Protein AF-A0A7S3FFU7-F1 (afdb_monomer)

InterPro domains:
  IPR013099 Potassium channel domain [PF07885] (1-49)
  IPR051413 Potassium/sodium hyperpolarization-activated cyclic nucleotide-gated channel [PTHR45689] (1-124)

Foldseek 3Di:
DVVVVVCVVVCVPVPCDPPDPVVVVVVVVVVVVVVVVVVVVVVVVVVVVCVVCVLVVVLVVVLVVVVVVCVVVVPDPVVNVVVVVVSVVVSVVCVVPVVVVVLVPDDPVVNVVVVVVVVVVVVVD

Secondary structure (DSSP, 8-state):
-HHHHHHHHTSTTTT----SHHHHHHHHHHHHHHHHHHHHHHHHHHHHHHHHHHHHHHHHHHHHHHHHHHHHTT--HHHHHHHHHHHHHHHHHHHH--HHHHHHHS-HHHHHHHHHHHHHHHH--

Nearest PDB structures (foldseek):
  8vt9-assembly1_A  TM=6.497E-01  e=3.068E-05  Spirochaeta thermophila
  7rhl-assembly1_D  TM=6.785E-01  e=1.024E-04  Homo sapiens
  7rhk-assembly1_B  TM=7.097E-01  e=7.454E-04  Homo sapiens
  7yid-assembly1_A  TM=6.410E-01  e=3.938E-04  Homo sapiens
  6pby-assembly1_A  TM=6.620E-01  e=1.314E-03  Rattus norvegicus

pLDDT: mean 80.31, std 13.09, range [42.06, 95.75]

Mean predicted aligned error: 14.31 Å

Sequence (125 aa):
SIYYTIMMMSTIGSSIVPVTDTERIFSLFSMLCGASVWAYGITNMCTLIFNMNRQEVFFRQKMDELNDFMSYRELPKLLRLKIREYYDHLHNRLRFFDEGEIISELSHQLRQELILELNKSMVMS

Organism: NCBI:txid676789

Radius of gyration: 28.54 Å; Cα contacts (8 Å, |Δi|>4): 15; chains: 1; bounding box: 64×32×76 Å

Structure (mmCIF, N/CA/C/O backbone):
data_AF-A0A7S3FFU7-F1
#
_entry.id   AF-A0A7S3FFU7-F1
#
loop_
_atom_site.group_PDB
_atom_site.id
_atom_site.type_symbol
_atom_site.label_atom_id
_atom_site.label_alt_id
_atom_site.label_comp_id
_atom_site.label_asym_id
_atom_site.label_entity_id
_atom_site.label_seq_id
_atom_site.pdbx_PDB_ins_code
_atom_site.Cartn_x
_atom_site.Cartn_y
_atom_site.Cartn_z
_atom_site.occupancy
_atom_site.B_iso_or_equiv
_atom_site.auth_seq_id
_atom_site.auth_comp_id
_atom_site.auth_asym_id
_atom_site.auth_atom_id
_atom_site.pdbx_PDB_model_num
ATOM 1 N N . SER A 1 1 ? 34.413 11.693 -25.765 1.00 61.59 1 SER A N 1
ATOM 2 C CA . SER A 1 1 ? 33.349 10.674 -25.636 1.00 61.59 1 SER A CA 1
ATOM 3 C C . SER A 1 1 ? 31.976 11.257 -25.312 1.00 61.59 1 SER A C 1
ATOM 5 O O . SER A 1 1 ? 31.066 11.007 -26.080 1.00 61.59 1 SER A O 1
ATOM 7 N N . ILE A 1 2 ? 31.808 12.105 -24.286 1.00 69.19 2 ILE A N 1
ATOM 8 C CA . ILE A 1 2 ? 30.498 12.707 -23.923 1.00 69.19 2 ILE A CA 1
ATOM 9 C C . ILE A 1 2 ? 29.847 13.520 -25.061 1.00 69.19 2 ILE A C 1
ATOM 11 O O . ILE A 1 2 ? 28.654 13.389 -25.308 1.00 69.19 2 ILE A O 1
ATOM 15 N N . TYR A 1 3 ? 30.634 14.299 -25.809 1.00 65.94 3 TYR A N 1
ATOM 16 C CA . TYR A 1 3 ? 30.146 15.084 -26.954 1.00 65.94 3 TYR A CA 1
ATOM 17 C C . TYR A 1 3 ? 29.502 14.219 -28.056 1.00 65.94 3 TYR A C 1
ATOM 19 O O . TYR A 1 3 ? 28.474 14.581 -28.620 1.00 65.94 3 TYR A O 1
ATOM 27 N N . TYR A 1 4 ? 30.067 13.037 -28.310 1.00 62.91 4 TYR A N 1
ATOM 28 C CA . TYR A 1 4 ? 29.560 12.089 -29.303 1.00 62.91 4 TYR A CA 1
ATOM 29 C C . TYR A 1 4 ? 28.253 11.428 -28.836 1.00 62.91 4 TYR A C 1
ATOM 31 O O . TYR A 1 4 ? 27.306 11.289 -29.606 1.00 62.91 4 TYR A O 1
ATOM 39 N N . THR A 1 5 ? 28.160 11.102 -27.544 1.00 73.12 5 THR A N 1
ATOM 40 C CA . THR A 1 5 ? 26.949 10.539 -26.930 1.00 73.12 5 THR A CA 1
ATOM 41 C C . THR A 1 5 ? 25.768 11.518 -26.967 1.00 73.12 5 THR A C 1
ATOM 43 O O . THR A 1 5 ? 24.652 11.122 -27.293 1.00 73.12 5 THR A O 1
ATOM 46 N N . ILE A 1 6 ? 26.012 12.807 -26.706 1.00 76.19 6 ILE A N 1
ATOM 47 C CA . ILE A 1 6 ? 24.981 13.864 -26.734 1.00 76.19 6 ILE A CA 1
ATOM 48 C C . ILE A 1 6 ? 24.445 14.092 -28.158 1.00 76.19 6 ILE A C 1
ATOM 50 O O . ILE A 1 6 ? 23.247 14.318 -28.355 1.00 76.19 6 ILE A O 1
ATOM 54 N N . MET A 1 7 ? 25.320 13.990 -29.162 1.00 67.62 7 MET A N 1
ATOM 55 C CA . MET A 1 7 ? 24.963 14.159 -30.572 1.00 67.62 7 MET A CA 1
ATOM 56 C C . MET A 1 7 ? 24.069 13.019 -31.093 1.00 67.62 7 MET A C 1
ATOM 58 O O . MET A 1 7 ? 23.132 13.279 -31.847 1.00 67.62 7 MET A O 1
ATOM 62 N N . MET A 1 8 ? 24.304 11.782 -30.635 1.00 64.12 8 MET A N 1
ATOM 63 C CA . MET A 1 8 ? 23.478 10.607 -30.957 1.00 64.12 8 MET A CA 1
ATOM 64 C C . MET A 1 8 ? 22.079 10.672 -30.326 1.00 64.12 8 MET A C 1
ATOM 66 O O . MET A 1 8 ? 21.092 10.347 -30.979 1.00 64.12 8 MET A O 1
ATOM 70 N N . MET A 1 9 ? 21.972 11.139 -29.077 1.00 72.62 9 MET A N 1
ATOM 71 C CA . MET A 1 9 ? 20.686 11.265 -28.371 1.00 72.62 9 MET A CA 1
ATOM 72 C C . MET A 1 9 ? 19.762 12.339 -28.959 1.00 72.62 9 MET A C 1
ATOM 74 O O . MET A 1 9 ? 18.544 12.223 -28.862 1.00 72.62 9 MET A O 1
ATOM 78 N N . SER A 1 10 ? 20.316 13.390 -29.564 1.00 61.03 10 SER A N 1
ATOM 79 C CA . SER A 1 10 ? 19.535 14.567 -29.970 1.00 61.03 10 SER A CA 1
ATOM 80 C C . SER A 1 10 ? 18.833 14.412 -31.325 1.00 61.03 10 SER A C 1
ATOM 82 O O . SER A 1 10 ? 18.261 15.377 -31.818 1.00 61.03 10 SER A O 1
ATOM 84 N N . THR A 1 11 ? 18.877 13.234 -31.966 1.00 55.25 11 THR A N 1
ATOM 85 C CA . THR A 1 11 ? 18.285 12.955 -33.303 1.00 55.25 11 THR A CA 1
ATOM 86 C C . THR A 1 11 ? 18.832 13.841 -34.447 1.00 55.25 11 THR A C 1
ATOM 88 O O . THR A 1 11 ? 18.527 13.631 -35.617 1.00 55.25 11 THR A O 1
ATOM 91 N N . ILE A 1 12 ? 19.727 14.787 -34.145 1.00 59.00 12 ILE A N 1
ATOM 92 C CA . ILE A 1 12 ? 20.509 15.583 -35.104 1.00 59.00 12 ILE A CA 1
ATOM 93 C C . ILE A 1 12 ? 21.545 14.694 -35.823 1.00 59.00 12 ILE A C 1
ATOM 95 O O . ILE A 1 12 ? 21.919 14.967 -36.958 1.00 59.00 12 ILE A O 1
ATOM 99 N N . GLY A 1 13 ? 21.955 13.582 -35.203 1.00 50.44 13 GLY A N 1
ATOM 100 C CA . GLY A 1 13 ? 22.839 12.561 -35.778 1.00 50.44 13 GLY A CA 1
ATOM 101 C C . GLY A 1 13 ? 22.153 11.482 -36.630 1.00 50.44 13 GLY A C 1
ATOM 102 O O . GLY A 1 13 ? 22.739 10.422 -36.823 1.00 50.44 13 GLY A O 1
ATOM 103 N N . SER A 1 14 ? 20.938 11.703 -37.146 1.00 47.53 14 SER A N 1
ATOM 104 C CA . SER A 1 14 ? 20.143 10.686 -37.875 1.00 47.53 14 SER A CA 1
ATOM 105 C C . SER A 1 14 ? 20.710 10.218 -39.233 1.00 47.53 14 SER A C 1
ATOM 107 O O . SER A 1 14 ? 20.016 9.528 -39.974 1.00 47.53 14 SER A O 1
ATOM 109 N N . SER A 1 15 ? 21.957 10.554 -39.581 1.00 46.50 15 SER A N 1
ATOM 110 C CA . SER A 1 15 ? 22.605 10.096 -40.826 1.00 46.50 15 SER A CA 1
ATOM 111 C C . SER A 1 15 ? 23.524 8.885 -40.659 1.00 46.50 15 SER A C 1
ATOM 113 O O . SER A 1 15 ? 24.068 8.406 -41.649 1.00 46.50 15 SER A O 1
ATOM 115 N N . ILE A 1 16 ? 23.696 8.351 -39.448 1.00 58.00 16 ILE A N 1
ATOM 116 C CA . ILE A 1 16 ? 24.382 7.064 -39.235 1.00 58.00 16 ILE A CA 1
ATOM 117 C C . ILE A 1 16 ? 23.328 5.982 -39.038 1.00 58.00 16 ILE A C 1
ATOM 119 O O . ILE A 1 16 ? 23.062 5.498 -37.942 1.00 58.00 16 ILE A O 1
ATOM 123 N N . VAL A 1 17 ? 22.680 5.641 -40.150 1.00 55.44 17 VAL A N 1
ATOM 124 C CA . VAL A 1 17 ? 21.903 4.410 -40.264 1.00 55.44 17 VAL A CA 1
ATOM 125 C C . VAL A 1 17 ? 22.900 3.257 -40.097 1.00 55.44 17 VAL A C 1
ATOM 127 O O . VAL A 1 17 ? 23.861 3.213 -40.864 1.00 55.44 17 VAL A O 1
ATOM 130 N N . PRO A 1 18 ? 22.733 2.341 -39.127 1.00 50.50 18 PRO A N 1
ATOM 131 C CA . PRO A 1 18 ? 23.625 1.197 -38.986 1.00 50.50 18 PRO A CA 1
ATOM 132 C C . PRO A 1 18 ? 23.536 0.353 -40.261 1.00 50.50 18 PRO A C 1
ATOM 134 O O . PRO A 1 18 ? 22.476 -0.199 -40.599 1.00 50.50 18 PRO A O 1
ATOM 137 N N . VAL A 1 19 ? 24.641 0.333 -41.005 1.00 56.16 19 VAL A N 1
ATOM 138 C CA . VAL A 1 19 ? 24.757 -0.328 -42.313 1.00 56.16 19 VAL A CA 1
ATOM 139 C C . VAL A 1 19 ? 25.041 -1.823 -42.127 1.00 56.16 19 VAL A C 1
ATOM 141 O O . VAL A 1 19 ? 24.739 -2.614 -43.015 1.00 56.16 19 VAL A O 1
ATOM 144 N N . THR A 1 20 ? 25.542 -2.231 -40.955 1.00 63.41 20 THR A N 1
ATOM 145 C CA . THR A 1 20 ? 26.003 -3.602 -40.695 1.00 63.41 20 THR A CA 1
ATOM 146 C C . THR A 1 20 ? 25.005 -4.385 -39.835 1.00 63.41 20 THR A C 1
ATOM 148 O O . THR A 1 20 ? 24.553 -3.892 -38.800 1.00 63.41 20 THR A O 1
ATOM 151 N N . ASP A 1 21 ? 24.690 -5.632 -40.204 1.00 70.81 21 ASP A N 1
ATOM 152 C CA . ASP A 1 21 ? 23.731 -6.484 -39.472 1.00 70.81 21 ASP A CA 1
ATOM 153 C C . ASP A 1 21 ? 24.097 -6.663 -37.987 1.00 70.81 21 ASP A C 1
ATOM 155 O O . ASP A 1 21 ? 23.226 -6.671 -37.115 1.00 70.81 21 ASP A O 1
ATOM 159 N N . THR A 1 22 ? 25.395 -6.702 -37.675 1.00 73.94 22 THR A N 1
ATOM 160 C CA . THR A 1 22 ? 25.912 -6.788 -36.301 1.00 73.94 22 THR A CA 1
ATOM 161 C C . THR A 1 22 ? 25.570 -5.554 -35.457 1.00 73.94 22 THR A C 1
ATOM 163 O O . THR A 1 22 ? 25.215 -5.687 -34.286 1.00 73.94 22 THR A O 1
ATOM 166 N N . GLU A 1 23 ? 25.624 -4.351 -36.036 1.00 76.62 23 GLU A N 1
ATOM 167 C CA . GLU A 1 23 ? 25.300 -3.097 -35.335 1.00 76.62 23 GLU A CA 1
ATOM 168 C C . GLU A 1 23 ? 23.805 -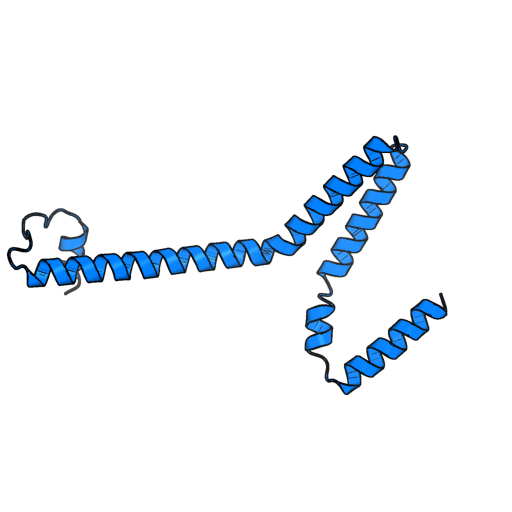3.018 -35.012 1.00 76.62 23 GLU A C 1
ATOM 170 O O . GLU A 1 23 ? 23.418 -2.554 -33.939 1.00 76.62 23 GLU A O 1
ATOM 175 N N . ARG A 1 24 ? 22.956 -3.535 -35.908 1.00 75.56 24 ARG A N 1
ATOM 176 C CA . ARG A 1 24 ? 21.503 -3.608 -35.699 1.00 75.56 24 ARG A CA 1
ATOM 177 C C . ARG A 1 24 ? 21.142 -4.552 -34.558 1.00 75.56 24 ARG A C 1
ATOM 179 O O . ARG A 1 24 ? 20.337 -4.184 -33.707 1.00 75.56 24 ARG A O 1
ATOM 186 N N . ILE A 1 25 ? 21.762 -5.732 -34.503 1.00 82.31 25 ILE A N 1
ATOM 187 C CA . ILE A 1 25 ? 21.547 -6.702 -33.417 1.00 82.31 25 ILE A CA 1
ATOM 188 C C . ILE A 1 25 ? 21.994 -6.109 -32.075 1.00 82.31 25 ILE A C 1
ATOM 190 O O . ILE A 1 25 ? 21.264 -6.199 -31.087 1.00 82.31 25 ILE A O 1
ATOM 194 N N . PHE A 1 26 ? 23.150 -5.440 -32.043 1.00 81.06 26 PHE A N 1
ATOM 195 C CA . PHE A 1 26 ? 23.634 -4.779 -30.832 1.00 81.06 26 PHE A CA 1
ATOM 196 C C . PHE A 1 26 ? 22.717 -3.628 -30.386 1.00 81.06 26 PHE A C 1
ATOM 198 O O . PHE A 1 26 ? 22.425 -3.502 -29.198 1.00 81.06 26 PHE A O 1
ATOM 205 N N . SER A 1 27 ? 22.206 -2.826 -31.326 1.00 79.75 27 SER A N 1
ATOM 206 C CA . SER A 1 27 ? 21.246 -1.750 -31.044 1.00 79.75 27 SER A CA 1
ATOM 207 C C . SER A 1 27 ? 19.904 -2.273 -30.524 1.00 79.75 27 SER A C 1
ATOM 209 O O . SER A 1 27 ? 19.312 -1.672 -29.631 1.00 79.75 27 SER A O 1
ATOM 211 N N . LEU A 1 28 ? 19.416 -3.396 -31.057 1.00 85.81 28 LEU A N 1
ATOM 212 C CA . LEU A 1 28 ? 18.202 -4.047 -30.560 1.00 85.81 28 LEU A CA 1
ATOM 213 C C . LEU A 1 28 ? 18.400 -4.555 -29.131 1.00 85.81 28 LEU A C 1
ATOM 215 O O . LEU A 1 28 ? 17.554 -4.319 -28.270 1.00 85.81 28 LEU A O 1
ATOM 219 N N . PHE A 1 29 ? 19.535 -5.199 -28.859 1.00 88.31 29 PHE A N 1
ATOM 220 C CA . PHE A 1 29 ? 19.852 -5.688 -27.521 1.00 88.31 29 PHE A CA 1
ATOM 221 C C . PHE A 1 29 ? 19.985 -4.542 -26.511 1.00 88.31 29 PHE A C 1
ATOM 223 O O . PHE A 1 29 ? 19.395 -4.600 -25.435 1.00 88.31 29 PHE A O 1
ATOM 230 N N . SER A 1 30 ? 20.685 -3.461 -26.867 1.00 85.38 30 SER A N 1
ATOM 231 C CA . SER A 1 30 ? 20.842 -2.301 -25.984 1.00 85.38 30 SER A CA 1
ATOM 232 C C . SER A 1 30 ? 19.519 -1.571 -25.725 1.00 85.38 30 SER A C 1
ATOM 234 O O . SER A 1 30 ? 19.275 -1.167 -24.587 1.00 85.38 30 SER A O 1
ATOM 236 N N . MET A 1 31 ? 18.626 -1.473 -26.719 1.00 89.38 31 MET A N 1
ATOM 237 C CA . MET A 1 31 ? 17.263 -0.959 -26.527 1.00 89.38 31 MET A CA 1
ATOM 238 C C . MET A 1 31 ? 16.452 -1.826 -25.562 1.00 89.38 31 MET A C 1
ATOM 240 O O . MET A 1 31 ? 15.804 -1.288 -24.666 1.00 89.38 31 MET A O 1
ATOM 244 N N . LEU A 1 32 ? 16.501 -3.153 -25.705 1.00 93.56 32 LEU A N 1
ATOM 245 C CA . LEU A 1 32 ? 15.792 -4.076 -24.814 1.00 93.56 32 LEU A CA 1
ATOM 246 C C . LEU A 1 32 ? 16.335 -4.011 -23.383 1.00 93.56 32 LEU A C 1
ATOM 248 O O . LEU A 1 32 ? 15.556 -3.951 -22.430 1.00 93.56 32 LEU A O 1
ATOM 252 N N . CYS A 1 33 ? 17.659 -3.964 -23.219 1.00 94.56 33 CYS A N 1
ATOM 253 C CA . CYS A 1 33 ? 18.286 -3.780 -21.913 1.00 94.56 33 CYS A CA 1
ATOM 254 C C . CYS A 1 33 ? 17.888 -2.438 -21.288 1.00 94.56 33 CYS A C 1
ATOM 256 O O . CYS A 1 33 ? 17.482 -2.407 -20.127 1.00 94.56 33 CYS A O 1
ATOM 258 N N . GLY A 1 34 ? 17.934 -1.345 -22.055 1.00 90.75 34 GLY A N 1
ATOM 259 C CA . GLY A 1 34 ? 17.518 -0.021 -21.592 1.00 90.75 34 GLY A CA 1
ATOM 260 C C . GLY A 1 34 ? 16.051 0.016 -21.161 1.00 90.75 34 GLY A C 1
ATOM 261 O O . GLY A 1 34 ? 15.742 0.487 -20.067 1.00 90.75 34 GLY A O 1
ATOM 262 N N . ALA A 1 35 ? 15.156 -0.553 -21.973 1.00 93.94 35 ALA A N 1
ATOM 263 C CA . ALA A 1 35 ? 13.733 -0.655 -21.658 1.00 93.94 35 ALA A CA 1
ATOM 264 C C . ALA A 1 35 ? 13.482 -1.492 -20.392 1.00 93.94 35 ALA A C 1
ATOM 266 O O . ALA A 1 35 ? 12.660 -1.114 -19.559 1.00 93.94 35 ALA A O 1
ATOM 267 N N . SER A 1 36 ? 14.225 -2.586 -20.210 1.00 95.75 36 SER A N 1
ATOM 268 C CA . SER A 1 36 ? 14.104 -3.459 -19.036 1.00 95.75 36 SER A CA 1
ATOM 269 C C . SER A 1 36 ? 14.539 -2.757 -17.748 1.00 95.75 36 SER A C 1
ATOM 271 O O . SER A 1 36 ? 13.834 -2.822 -16.743 1.00 95.75 36 SER A O 1
ATOM 273 N N . VAL A 1 37 ? 15.669 -2.041 -17.776 1.00 95.44 37 VAL A N 1
ATOM 274 C CA . VAL A 1 37 ? 16.158 -1.268 -16.621 1.00 95.44 37 VAL A CA 1
ATOM 275 C C . VAL A 1 37 ? 15.171 -0.160 -16.255 1.00 95.44 37 VAL A C 1
ATOM 277 O O . VAL A 1 37 ? 14.877 0.047 -15.078 1.00 95.44 37 VAL A O 1
ATOM 280 N N . TRP A 1 38 ? 14.617 0.524 -17.256 1.00 93.94 38 TRP A N 1
ATOM 281 C CA . TRP A 1 38 ? 13.626 1.573 -17.037 1.00 93.94 38 TRP A CA 1
ATOM 282 C C . TRP A 1 38 ? 12.319 1.025 -16.448 1.00 93.94 38 TRP A C 1
ATOM 284 O O . TRP A 1 38 ? 11.824 1.550 -15.449 1.00 93.94 38 TRP A O 1
ATOM 294 N N . ALA A 1 39 ? 11.801 -0.073 -17.008 1.00 95.31 39 ALA A N 1
ATOM 295 C CA . ALA A 1 39 ? 10.615 -0.750 -16.493 1.00 95.31 39 ALA A CA 1
ATOM 296 C C . ALA A 1 39 ? 10.818 -1.209 -15.043 1.00 95.31 39 ALA A C 1
ATOM 298 O O . ALA A 1 39 ? 9.974 -0.937 -14.193 1.00 95.31 39 ALA A O 1
ATOM 299 N N . TYR A 1 40 ? 11.969 -1.816 -14.735 1.00 95.69 40 TYR A N 1
ATOM 300 C CA . TYR A 1 40 ? 12.318 -2.220 -13.375 1.00 95.69 40 TYR A CA 1
ATOM 301 C C . TYR A 1 40 ? 12.339 -1.028 -12.407 1.00 95.69 40 TYR A C 1
ATOM 303 O O . TYR A 1 40 ? 11.813 -1.122 -11.297 1.00 95.69 40 TYR A O 1
ATOM 311 N N . GLY A 1 41 ? 12.887 0.119 -12.821 1.00 95.62 41 GLY A N 1
ATOM 312 C CA . GLY A 1 41 ? 12.864 1.346 -12.022 1.00 95.62 41 GLY A CA 1
ATOM 313 C C . GLY A 1 41 ? 11.442 1.777 -11.650 1.00 95.62 41 GLY A C 1
ATOM 314 O O . GLY A 1 41 ? 11.155 2.008 -10.475 1.00 95.62 41 GLY A O 1
ATOM 315 N N . ILE A 1 42 ? 10.531 1.801 -12.628 1.00 95.50 42 ILE A N 1
ATOM 316 C CA . ILE A 1 42 ? 9.115 2.129 -12.397 1.00 95.50 42 ILE A CA 1
ATOM 317 C C . ILE A 1 42 ? 8.449 1.100 -11.491 1.00 95.50 42 ILE A C 1
ATOM 319 O O . ILE A 1 42 ? 7.761 1.481 -10.548 1.00 95.50 42 ILE A O 1
ATOM 323 N N . THR A 1 43 ? 8.671 -0.194 -11.727 1.00 94.81 43 THR A N 1
ATOM 324 C CA . THR A 1 43 ? 8.100 -1.258 -10.895 1.00 94.81 43 THR A CA 1
ATOM 325 C C . THR A 1 43 ? 8.484 -1.086 -9.429 1.00 94.81 43 THR A C 1
ATOM 327 O O . THR A 1 43 ? 7.620 -1.207 -8.560 1.00 94.81 43 THR A O 1
ATOM 330 N N . ASN A 1 44 ? 9.740 -0.746 -9.137 1.00 94.12 44 ASN A N 1
ATOM 331 C CA . ASN A 1 44 ? 10.180 -0.499 -7.764 1.00 94.12 44 ASN A CA 1
ATOM 332 C C . ASN A 1 44 ? 9.504 0.729 -7.148 1.00 94.12 44 ASN A C 1
ATOM 334 O O . ASN A 1 44 ? 9.049 0.661 -6.008 1.00 94.12 44 ASN A O 1
ATOM 338 N N . MET A 1 45 ? 9.376 1.827 -7.899 1.00 93.75 45 MET A N 1
ATOM 339 C CA . MET A 1 45 ? 8.664 3.019 -7.426 1.00 93.75 45 MET A CA 1
ATOM 340 C C . MET A 1 45 ? 7.190 2.721 -7.139 1.00 93.75 45 MET A C 1
ATOM 342 O O . MET A 1 45 ? 6.691 3.054 -6.066 1.00 93.75 45 MET A O 1
ATOM 346 N N . CYS A 1 46 ? 6.501 2.043 -8.061 1.00 91.25 46 CYS A N 1
ATOM 347 C CA . CYS A 1 46 ? 5.124 1.609 -7.855 1.00 91.25 46 CYS A CA 1
ATOM 348 C C . CYS A 1 46 ? 5.014 0.723 -6.614 1.00 91.25 46 CYS A C 1
ATOM 350 O O . CYS A 1 46 ? 4.139 0.948 -5.788 1.00 91.25 46 CYS A O 1
ATOM 352 N N . THR A 1 47 ? 5.918 -0.243 -6.446 1.00 88.62 47 THR A N 1
ATOM 353 C CA . THR A 1 47 ? 5.920 -1.159 -5.297 1.00 88.62 47 THR A CA 1
ATOM 354 C C . THR A 1 47 ? 6.114 -0.416 -3.979 1.00 88.62 47 THR A C 1
ATOM 356 O O . THR A 1 47 ? 5.410 -0.702 -3.017 1.00 88.62 47 THR A O 1
ATOM 359 N N . LEU A 1 48 ? 7.002 0.579 -3.930 1.00 85.56 48 LEU A N 1
ATOM 360 C CA . LEU A 1 48 ? 7.193 1.419 -2.747 1.00 85.56 48 LEU A CA 1
ATOM 361 C C . LEU A 1 48 ? 5.916 2.195 -2.390 1.00 85.56 48 LEU A C 1
ATOM 363 O O . LEU A 1 48 ? 5.493 2.183 -1.235 1.00 85.56 48 LEU A O 1
ATOM 367 N N . ILE A 1 49 ? 5.260 2.794 -3.387 1.00 85.06 49 ILE A N 1
ATOM 368 C CA . ILE A 1 49 ? 3.983 3.499 -3.202 1.00 85.06 49 ILE A CA 1
ATOM 369 C C . ILE A 1 49 ? 2.890 2.530 -2.735 1.00 85.06 49 ILE A C 1
ATOM 371 O O . ILE A 1 49 ? 2.166 2.826 -1.785 1.00 85.06 49 ILE A O 1
ATOM 375 N N . PHE A 1 50 ? 2.775 1.361 -3.368 1.00 82.75 50 PHE A N 1
ATOM 376 C CA . PHE A 1 50 ? 1.798 0.346 -2.985 1.00 82.75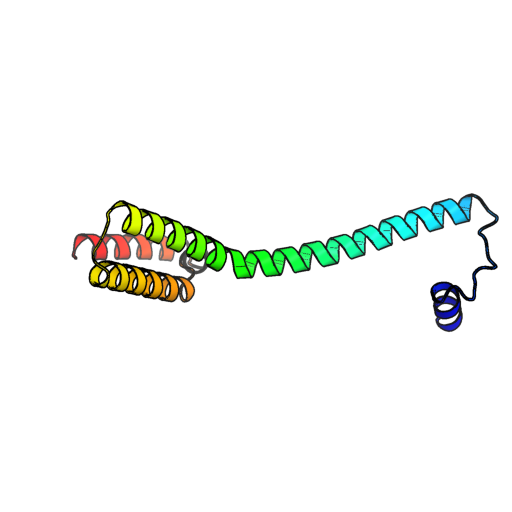 50 PHE A CA 1
ATOM 377 C C . PHE A 1 50 ? 2.047 -0.175 -1.573 1.00 82.75 50 PHE A C 1
ATOM 379 O O . PHE A 1 50 ? 1.086 -0.305 -0.826 1.00 82.75 50 PHE A O 1
ATOM 386 N N . ASN A 1 51 ? 3.298 -0.421 -1.180 1.00 79.25 51 ASN A N 1
ATOM 387 C CA . ASN A 1 51 ? 3.640 -0.883 0.165 1.00 79.25 51 ASN A CA 1
ATOM 388 C C . ASN A 1 51 ? 3.301 0.164 1.229 1.00 79.25 51 ASN A C 1
ATOM 390 O O . ASN A 1 51 ? 2.631 -0.171 2.202 1.00 79.25 51 ASN A O 1
ATOM 394 N N . MET A 1 52 ? 3.667 1.433 1.011 1.00 74.56 52 MET A N 1
ATOM 395 C CA . MET A 1 52 ? 3.290 2.530 1.914 1.00 74.56 52 MET A CA 1
ATOM 396 C C . MET A 1 52 ? 1.772 2.701 2.025 1.00 74.56 52 MET A C 1
ATOM 398 O O . MET A 1 52 ? 1.259 3.024 3.092 1.00 74.56 52 MET A O 1
ATOM 402 N N . ASN A 1 53 ? 1.043 2.483 0.929 1.00 79.62 53 ASN A N 1
ATOM 403 C CA . ASN A 1 53 ? -0.398 2.699 0.884 1.00 79.62 53 ASN A CA 1
ATOM 404 C C . ASN A 1 53 ? -1.217 1.433 1.199 1.00 79.62 53 ASN A C 1
ATOM 406 O O . ASN A 1 53 ? -2.437 1.505 1.286 1.00 79.62 53 ASN A O 1
ATOM 410 N N . ARG A 1 54 ? -0.594 0.259 1.373 1.00 77.62 54 ARG A N 1
ATOM 411 C CA . ARG A 1 54 ? -1.319 -1.020 1.485 1.00 77.62 54 ARG A CA 1
ATOM 412 C C . ARG A 1 54 ? -2.214 -1.075 2.721 1.00 77.62 54 ARG A C 1
ATOM 414 O O . ARG A 1 54 ? -3.370 -1.479 2.613 1.00 77.62 54 ARG A O 1
ATOM 421 N N . GLN A 1 55 ? -1.691 -0.65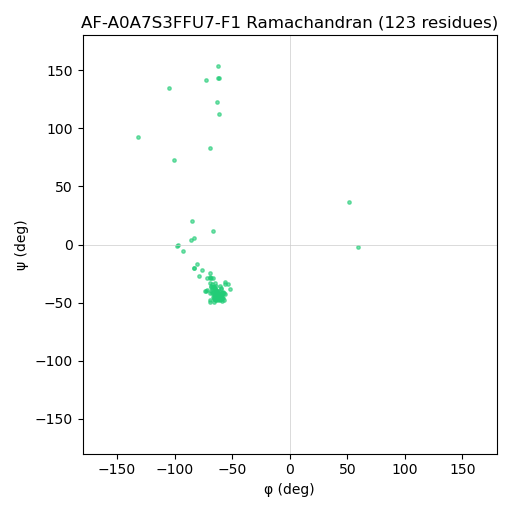9 3.874 1.00 78.06 55 GLN A N 1
ATOM 422 C CA . GLN A 1 55 ? -2.448 -0.626 5.131 1.00 78.06 55 GLN A CA 1
ATOM 423 C C . GLN A 1 55 ? -3.580 0.415 5.082 1.00 78.06 55 GLN A C 1
ATOM 425 O O . GLN A 1 55 ? -4.701 0.129 5.495 1.00 78.06 55 GLN A O 1
ATOM 430 N N . GLU A 1 56 ? -3.310 1.589 4.508 1.00 82.38 56 GLU A N 1
ATOM 431 C CA . GLU A 1 56 ? -4.285 2.671 4.305 1.00 82.38 56 GLU A CA 1
ATOM 432 C C . GLU A 1 56 ? -5.424 2.263 3.361 1.00 82.38 56 GLU A C 1
ATOM 434 O O . GLU A 1 56 ? -6.596 2.504 3.649 1.00 82.38 56 GLU A O 1
ATOM 439 N N . VAL A 1 57 ? -5.104 1.606 2.243 1.00 85.38 57 VAL A N 1
ATOM 440 C CA . VAL A 1 57 ? -6.099 1.116 1.278 1.00 85.38 57 VAL A CA 1
ATOM 441 C C . VAL A 1 57 ? -6.982 0.046 1.910 1.00 85.38 57 VAL A C 1
ATOM 443 O O . VAL A 1 57 ? -8.201 0.112 1.770 1.00 85.38 57 VAL A O 1
ATOM 446 N N . PHE A 1 58 ? -6.394 -0.906 2.639 1.00 84.81 58 PHE A N 1
ATOM 447 C CA . PHE A 1 58 ? -7.158 -1.940 3.335 1.00 84.81 58 PHE A CA 1
ATOM 448 C C . PHE A 1 58 ? -8.086 -1.344 4.403 1.00 84.81 58 PHE A C 1
ATOM 450 O O . PHE A 1 58 ? -9.251 -1.728 4.498 1.00 84.81 58 PHE A O 1
ATOM 457 N N . PHE A 1 59 ? -7.604 -0.363 5.173 1.00 88.19 59 PHE A N 1
ATOM 458 C CA . PHE A 1 59 ? -8.428 0.333 6.158 1.00 88.19 59 PHE A CA 1
ATOM 459 C C . PHE A 1 59 ? -9.596 1.082 5.511 1.00 88.19 59 PHE A C 1
ATOM 461 O O . PHE A 1 59 ? -10.726 0.954 5.979 1.00 88.19 59 PHE A O 1
ATOM 468 N N . ARG A 1 60 ? -9.360 1.803 4.406 1.00 88.81 60 ARG A N 1
ATOM 469 C CA . ARG A 1 60 ? -10.429 2.481 3.651 1.00 88.81 60 ARG A CA 1
ATOM 470 C C . ARG A 1 60 ? -11.481 1.497 3.160 1.00 88.81 60 ARG A C 1
ATOM 472 O O . ARG A 1 60 ? -12.656 1.702 3.432 1.00 88.81 60 ARG A O 1
ATOM 479 N N . GLN A 1 61 ? -11.059 0.391 2.546 1.00 91.00 61 GLN A N 1
ATOM 480 C CA . GLN A 1 61 ? -11.973 -0.670 2.114 1.00 91.00 61 GLN A CA 1
ATOM 481 C C . GLN A 1 61 ? -12.797 -1.224 3.283 1.00 91.00 61 GLN A C 1
ATOM 483 O O . GLN A 1 61 ? -14.003 -1.429 3.150 1.00 91.00 61 GLN A O 1
ATOM 488 N N . LYS A 1 62 ? -12.174 -1.425 4.451 1.00 90.19 62 LYS A N 1
ATOM 489 C CA . LYS A 1 62 ? -12.883 -1.905 5.642 1.00 90.19 62 LYS A CA 1
ATOM 490 C C . LYS A 1 62 ? -13.874 -0.877 6.188 1.00 90.19 62 LYS A C 1
ATOM 492 O O . LYS A 1 62 ? -14.961 -1.247 6.627 1.00 90.19 62 LYS A O 1
ATOM 497 N N . MET A 1 63 ? -13.511 0.402 6.159 1.00 92.25 63 MET A N 1
ATOM 498 C CA . MET A 1 63 ? -14.381 1.504 6.561 1.00 92.25 63 MET A CA 1
ATOM 499 C C . MET A 1 63 ? -15.581 1.641 5.615 1.00 92.25 63 MET A C 1
ATOM 501 O O . MET A 1 63 ? -16.689 1.908 6.078 1.00 92.25 63 MET A O 1
ATOM 505 N N . ASP A 1 64 ? -15.389 1.411 4.317 1.00 93.75 64 ASP A N 1
ATOM 506 C CA . ASP A 1 64 ? -16.467 1.397 3.326 1.00 93.75 64 ASP A CA 1
ATOM 507 C C . ASP A 1 64 ? -17.444 0.241 3.580 1.00 93.75 64 ASP A C 1
ATOM 509 O O . ASP A 1 64 ? -18.644 0.474 3.710 1.00 93.75 64 ASP A O 1
ATOM 513 N N . GLU A 1 65 ? -16.942 -0.977 3.805 1.00 93.31 65 GLU A N 1
ATOM 514 C CA . GLU A 1 65 ? -17.776 -2.132 4.178 1.00 93.31 65 GLU A CA 1
ATOM 515 C C . GLU A 1 65 ? -18.575 -1.868 5.471 1.00 93.31 65 GLU A C 1
ATOM 517 O O . GLU A 1 65 ? -19.767 -2.173 5.573 1.00 93.31 65 GLU A O 1
ATOM 522 N N . LEU A 1 66 ? -17.934 -1.246 6.466 1.00 93.19 66 LEU A N 1
ATOM 523 C CA . LEU A 1 66 ? -18.578 -0.848 7.715 1.00 93.19 66 LEU A CA 1
ATOM 524 C C . LEU A 1 66 ? -19.677 0.194 7.466 1.00 93.19 66 LEU A C 1
ATOM 526 O O . LEU A 1 66 ? -20.756 0.110 8.053 1.00 93.19 66 LEU A O 1
ATOM 530 N N . ASN A 1 67 ? -19.430 1.164 6.588 1.00 92.38 67 ASN A N 1
ATOM 531 C CA . ASN A 1 67 ? -20.413 2.172 6.205 1.00 92.38 67 ASN A CA 1
ATOM 532 C C . ASN A 1 67 ? -21.634 1.553 5.530 1.00 92.38 67 ASN A C 1
ATOM 534 O O . ASN A 1 67 ? -22.761 1.902 5.899 1.00 92.38 67 ASN A O 1
ATOM 538 N N . ASP A 1 68 ? -21.417 0.610 4.620 1.00 94.25 68 ASP A N 1
ATOM 539 C CA . ASP A 1 68 ? -22.482 -0.116 3.937 1.00 94.25 68 ASP A CA 1
ATOM 540 C C . ASP A 1 68 ? -23.310 -0.939 4.924 1.00 94.25 68 ASP A C 1
ATOM 542 O O . ASP A 1 68 ? -24.540 -0.857 4.921 1.00 94.25 68 ASP A O 1
ATOM 546 N N . PHE A 1 69 ? -22.661 -1.638 5.859 1.00 92.88 69 PHE A N 1
ATOM 547 C CA . PHE A 1 69 ? -23.344 -2.369 6.928 1.00 92.88 69 PHE A CA 1
ATOM 548 C C . PHE A 1 69 ? -24.207 -1.452 7.808 1.00 92.88 69 PHE A C 1
ATOM 550 O O . PHE A 1 69 ? -25.373 -1.751 8.085 1.00 92.88 69 PHE A O 1
ATOM 557 N N . MET A 1 70 ? -23.657 -0.314 8.239 1.00 92.75 70 MET A N 1
ATOM 558 C CA . MET A 1 70 ? -24.383 0.659 9.060 1.00 92.75 70 MET A CA 1
ATOM 559 C C . MET A 1 70 ? -25.561 1.290 8.310 1.00 92.75 70 MET A C 1
ATOM 561 O O . MET A 1 70 ? -26.576 1.626 8.930 1.00 92.75 70 MET A O 1
ATOM 565 N N . SER A 1 71 ? -25.413 1.472 6.994 1.00 92.12 71 SER A N 1
ATOM 566 C CA . SER A 1 71 ? -26.466 1.964 6.110 1.00 92.12 71 SER A CA 1
ATOM 567 C C . SER A 1 71 ? -27.583 0.933 5.960 1.00 92.12 71 SER A C 1
ATOM 569 O O . SER A 1 71 ? -28.737 1.256 6.225 1.00 92.12 71 SER A O 1
ATOM 571 N N . TYR A 1 72 ? -27.229 -0.321 5.664 1.00 94.38 72 TYR A N 1
ATOM 572 C CA . TYR A 1 72 ? -28.154 -1.447 5.519 1.00 94.38 72 TYR A CA 1
ATOM 573 C C . TYR A 1 72 ? -28.969 -1.728 6.788 1.00 94.38 72 TYR A C 1
ATOM 575 O O . TYR A 1 72 ? -30.146 -2.066 6.716 1.00 94.38 72 TYR A O 1
ATOM 583 N N . ARG A 1 73 ? -28.357 -1.575 7.969 1.00 91.94 73 ARG A N 1
ATOM 584 C CA . ARG A 1 73 ? -29.031 -1.730 9.271 1.00 91.94 73 ARG A CA 1
ATOM 585 C C . ARG A 1 73 ? -29.733 -0.464 9.765 1.00 91.94 73 ARG A C 1
ATOM 587 O O . ARG A 1 73 ? -30.204 -0.458 10.897 1.00 91.94 73 ARG A O 1
ATOM 594 N N . GLU A 1 74 ? -29.748 0.605 8.968 1.00 92.81 74 GLU A N 1
ATOM 595 C CA . GLU A 1 74 ? -30.397 1.882 9.292 1.00 92.81 74 GLU A CA 1
ATOM 596 C C . GLU A 1 74 ? -29.994 2.453 10.664 1.00 92.81 74 GLU A C 1
ATOM 598 O O . GLU A 1 74 ? -30.790 3.066 11.374 1.00 92.81 74 GLU A O 1
ATOM 603 N N . LEU A 1 75 ? -28.723 2.284 11.053 1.00 91.81 75 LEU A N 1
ATOM 604 C CA . LEU A 1 75 ? -28.275 2.731 12.373 1.00 91.81 75 LEU A CA 1
ATOM 605 C C . LEU A 1 75 ? -28.430 4.254 12.539 1.00 91.81 75 LEU A C 1
ATOM 607 O O . LEU A 1 75 ? -28.131 5.001 11.601 1.00 91.81 75 LEU A O 1
ATOM 611 N N . PRO A 1 76 ? -28.799 4.752 13.732 1.00 92.56 76 PRO A N 1
ATOM 612 C CA . PRO A 1 76 ? -28.909 6.183 13.984 1.00 92.56 76 PRO A CA 1
ATOM 613 C C . PRO A 1 76 ? -27.554 6.886 13.817 1.00 92.56 76 PRO A C 1
ATOM 615 O O . PRO A 1 76 ? -26.507 6.358 14.198 1.00 92.56 76 PRO A O 1
ATOM 618 N N . LYS A 1 77 ? -27.571 8.115 13.278 1.00 89.81 77 LYS A N 1
ATOM 619 C CA . LYS A 1 77 ? -26.361 8.890 12.921 1.00 89.81 77 LYS A CA 1
ATOM 620 C C . LYS A 1 77 ? -25.343 8.998 14.062 1.00 89.81 77 LYS A C 1
ATOM 622 O O . LYS A 1 77 ? -24.145 8.899 13.820 1.00 89.81 77 LYS A O 1
ATOM 627 N N . LEU A 1 78 ? -25.822 9.147 15.297 1.00 92.50 78 LEU A N 1
ATOM 628 C CA . LEU A 1 78 ? -24.978 9.265 16.486 1.00 92.50 78 LEU A CA 1
ATOM 629 C C . LEU A 1 78 ? -24.202 7.973 16.785 1.00 92.50 78 LEU A C 1
ATOM 631 O O . LEU A 1 78 ? -23.045 8.033 17.189 1.00 92.50 78 LEU A O 1
ATOM 635 N N . LEU A 1 79 ? -24.809 6.807 16.543 1.00 90.50 79 LEU A N 1
ATOM 636 C CA . LEU A 1 79 ? -24.132 5.521 16.705 1.00 90.50 79 LEU A CA 1
ATOM 637 C C . LEU A 1 79 ? -23.110 5.291 15.585 1.00 90.50 79 LEU A C 1
ATOM 639 O O . LEU A 1 79 ? -22.003 4.846 15.863 1.00 90.50 79 LEU A O 1
ATOM 643 N N . ARG A 1 80 ? -23.439 5.669 14.341 1.00 91.62 80 ARG A N 1
ATOM 644 C CA . ARG A 1 80 ? -22.497 5.585 13.209 1.00 91.62 80 ARG A CA 1
ATOM 645 C C . ARG A 1 80 ? -21.232 6.405 13.454 1.00 91.62 80 ARG A C 1
ATOM 647 O O . ARG 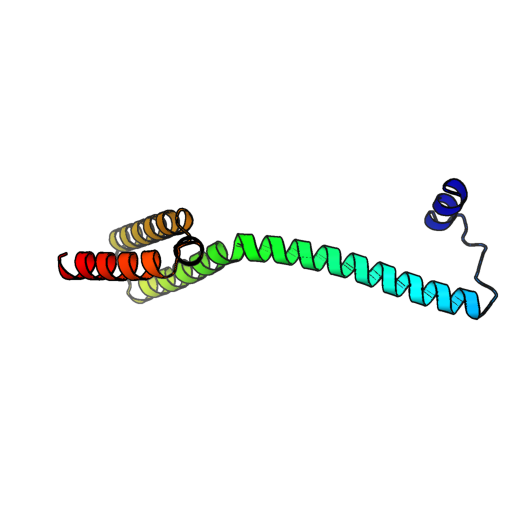A 1 80 ? -20.138 5.943 13.154 1.00 91.62 80 ARG A O 1
ATOM 654 N N . LEU A 1 81 ? -21.388 7.604 14.013 1.00 93.25 81 LEU A N 1
ATOM 655 C CA . LEU A 1 81 ? -20.270 8.489 14.330 1.00 93.25 81 LEU A CA 1
ATOM 656 C C . LEU A 1 81 ? -19.358 7.872 15.398 1.00 93.25 81 LEU A C 1
ATOM 658 O O . LEU A 1 81 ? -18.163 7.749 15.158 1.00 93.25 81 LEU A O 1
ATOM 662 N N . LYS A 1 82 ? -19.931 7.356 16.494 1.00 93.31 82 LYS A N 1
ATOM 663 C CA . LYS A 1 82 ? -19.171 6.647 17.539 1.00 93.31 82 LYS A CA 1
ATOM 664 C C . LYS A 1 82 ? -18.414 5.429 17.006 1.00 93.31 82 LYS A C 1
ATOM 666 O O . LYS A 1 82 ? -17.274 5.197 17.390 1.00 93.31 82 LYS A O 1
ATOM 671 N N . ILE A 1 83 ? -19.046 4.646 16.130 1.00 92.38 83 ILE A N 1
ATOM 672 C CA . ILE A 1 83 ? -18.416 3.465 15.526 1.00 92.38 83 ILE A CA 1
ATOM 673 C C . ILE A 1 83 ? -17.230 3.884 14.645 1.00 92.38 83 ILE A C 1
ATOM 675 O O . ILE A 1 83 ? -16.158 3.296 14.757 1.00 92.38 83 ILE A O 1
ATOM 679 N N . ARG A 1 84 ? -17.391 4.914 13.805 1.00 92.38 84 ARG A N 1
ATOM 680 C CA . ARG A 1 84 ? -16.301 5.433 12.964 1.00 92.38 84 ARG A CA 1
ATOM 681 C C . ARG A 1 84 ? -15.138 5.966 13.796 1.00 92.38 84 ARG A C 1
ATOM 683 O O . ARG A 1 84 ? -14.006 5.589 13.525 1.00 92.38 84 ARG A O 1
ATOM 690 N N . GLU A 1 85 ? -15.417 6.777 14.817 1.00 92.50 85 GLU A N 1
ATOM 691 C CA . GLU A 1 85 ? -14.391 7.307 15.727 1.00 92.50 85 GLU A CA 1
ATOM 692 C C . GLU A 1 85 ? -13.623 6.183 16.428 1.00 92.50 85 GLU A C 1
ATOM 694 O O . GLU A 1 85 ? -12.398 6.222 16.501 1.00 92.50 85 GLU A O 1
ATOM 699 N N . TYR A 1 86 ? -14.317 5.138 16.889 1.00 91.19 86 TYR A N 1
ATOM 700 C CA . TYR A 1 86 ? -13.667 3.979 17.497 1.00 91.19 86 TYR A CA 1
ATOM 701 C C . TYR A 1 86 ? -12.703 3.275 16.529 1.00 91.19 86 TYR A C 1
ATOM 703 O O . TYR A 1 86 ? -11.557 3.009 16.891 1.00 91.19 86 TYR A O 1
ATOM 711 N N . TYR A 1 87 ? -13.140 3.000 15.295 1.00 89.38 87 TYR A N 1
ATOM 712 C CA . TYR A 1 87 ? -12.297 2.343 14.291 1.00 89.38 87 TYR A CA 1
ATOM 713 C C . TYR A 1 87 ? -11.125 3.219 13.835 1.00 89.38 87 TYR A C 1
ATOM 715 O O . TYR A 1 87 ? -10.042 2.695 13.583 1.00 89.38 87 TYR A O 1
ATOM 723 N N . ASP A 1 88 ? -11.312 4.536 13.770 1.00 89.00 88 ASP A N 1
ATOM 724 C CA . ASP A 1 88 ? -10.249 5.484 13.434 1.00 89.00 88 ASP A CA 1
ATOM 725 C C . ASP A 1 88 ? -9.195 5.570 14.551 1.00 89.00 88 ASP A C 1
ATOM 727 O O . ASP A 1 88 ? -7.990 5.510 14.298 1.00 89.00 88 ASP A O 1
ATOM 731 N N . HIS A 1 89 ? -9.624 5.592 15.817 1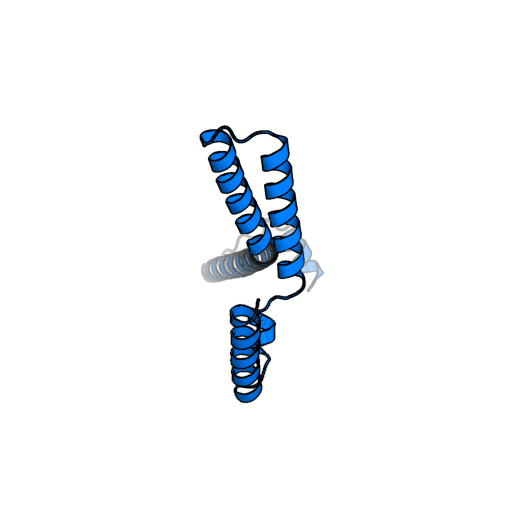.00 88.25 89 HIS A N 1
ATOM 732 C CA . HIS A 1 89 ? -8.714 5.482 16.960 1.00 88.25 89 HIS A CA 1
ATOM 733 C C . HIS A 1 89 ? -7.965 4.147 16.987 1.00 88.25 89 HIS A C 1
ATOM 735 O O . HIS A 1 89 ? -6.766 4.127 17.271 1.00 88.25 89 HIS A O 1
ATOM 741 N N . LEU A 1 90 ? -8.652 3.042 16.688 1.00 85.62 90 LEU A N 1
ATOM 742 C CA . LEU A 1 90 ? -8.047 1.715 16.627 1.00 85.62 90 LEU A CA 1
ATOM 743 C C . LEU A 1 90 ? -6.983 1.640 15.524 1.00 85.62 90 LEU A C 1
ATOM 745 O O . LEU A 1 90 ? -5.871 1.188 15.782 1.00 85.62 90 LEU A O 1
ATOM 749 N N . HIS A 1 91 ? -7.287 2.134 14.322 1.00 84.69 91 HIS A N 1
ATOM 750 C CA . HIS A 1 91 ? -6.344 2.149 13.205 1.00 84.69 91 HIS A CA 1
ATOM 751 C C . HIS A 1 91 ? -5.117 3.014 13.491 1.00 84.69 91 HIS A C 1
ATOM 753 O O . HIS A 1 91 ? -3.993 2.579 13.251 1.00 84.69 91 HIS A O 1
ATOM 759 N N . ASN A 1 92 ? -5.316 4.203 14.066 1.00 82.12 92 ASN A N 1
ATOM 760 C CA . ASN A 1 92 ? -4.207 5.061 14.463 1.00 82.12 92 ASN A CA 1
ATOM 761 C C . ASN A 1 92 ? -3.326 4.386 15.521 1.00 82.12 92 ASN A C 1
ATOM 763 O O . ASN A 1 92 ? -2.111 4.399 15.370 1.00 82.12 92 ASN A O 1
ATOM 767 N N . ARG A 1 93 ? -3.901 3.731 16.542 1.00 77.81 93 ARG A N 1
ATOM 768 C CA . ARG A 1 93 ? -3.112 2.971 17.532 1.00 77.81 93 ARG A CA 1
ATOM 769 C C . ARG A 1 93 ? -2.298 1.844 16.895 1.00 77.81 93 ARG A C 1
ATOM 771 O O . ARG A 1 93 ? -1.122 1.718 17.214 1.00 77.81 93 ARG A O 1
ATOM 778 N N . LEU A 1 94 ? -2.899 1.074 15.990 1.00 73.44 94 LEU A N 1
ATOM 779 C CA . LEU A 1 94 ? -2.226 -0.030 15.300 1.00 73.44 94 LEU A CA 1
ATOM 780 C C . LEU A 1 94 ? -1.156 0.456 14.305 1.00 73.44 94 LEU A C 1
ATOM 782 O O . LEU A 1 94 ? -0.165 -0.229 14.107 1.00 73.44 94 LEU A O 1
ATOM 786 N N . ARG A 1 95 ? -1.285 1.653 13.714 1.00 70.19 95 ARG A N 1
ATOM 787 C CA . ARG A 1 95 ? -0.228 2.236 12.860 1.00 70.19 95 ARG A CA 1
ATOM 788 C C . ARG A 1 95 ? 1.049 2.592 13.620 1.00 70.19 95 ARG A C 1
ATOM 790 O O . ARG A 1 95 ? 2.111 2.608 13.010 1.00 70.19 95 ARG A O 1
ATOM 797 N N . PHE A 1 96 ? 0.956 2.921 14.909 1.00 63.19 96 PHE A N 1
ATOM 798 C CA . PHE A 1 96 ? 2.134 3.248 15.724 1.00 63.19 96 PHE A CA 1
ATOM 799 C C . PHE A 1 96 ? 2.882 2.007 16.223 1.00 63.19 96 PHE A C 1
ATOM 801 O O . PHE A 1 96 ? 4.039 2.124 16.619 1.00 63.19 96 PHE A O 1
ATOM 808 N N . PHE A 1 97 ? 2.245 0.836 16.186 1.00 62.50 97 PHE A N 1
ATOM 809 C CA . PHE A 1 97 ? 2.824 -0.431 16.607 1.00 62.50 97 PHE A CA 1
ATOM 810 C C . PHE A 1 97 ? 2.563 -1.463 15.513 1.00 62.50 97 PHE A C 1
ATOM 812 O O . PHE A 1 97 ? 1.518 -2.111 15.519 1.00 62.50 97 PHE A O 1
ATOM 819 N N . ASP A 1 98 ? 3.502 -1.636 14.578 1.00 66.38 98 ASP A N 1
ATOM 820 C CA . ASP A 1 98 ? 3.480 -2.825 13.724 1.00 66.38 98 ASP A CA 1
ATOM 821 C C . ASP A 1 98 ? 3.836 -4.028 14.606 1.00 66.38 98 ASP A C 1
ATOM 823 O O . ASP A 1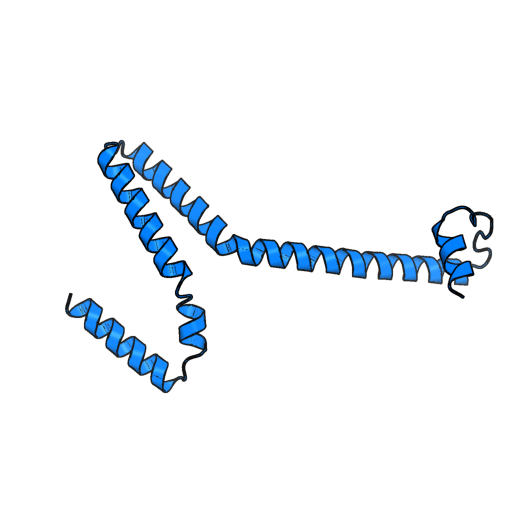 98 ? 4.991 -4.426 14.743 1.00 66.38 98 ASP A O 1
ATOM 827 N N . GLU A 1 99 ? 2.828 -4.548 15.311 1.00 64.44 99 GLU A N 1
ATOM 828 C CA . GLU A 1 99 ? 2.979 -5.644 16.265 1.00 64.44 99 GLU A CA 1
ATOM 829 C C . GLU A 1 99 ? 3.677 -6.838 15.611 1.00 64.44 99 GLU A C 1
ATOM 831 O O . GLU A 1 99 ? 4.464 -7.513 16.262 1.00 64.44 99 GLU A O 1
ATOM 836 N N . GLY A 1 100 ? 3.448 -7.081 14.316 1.00 66.38 100 GLY A N 1
ATOM 837 C CA . GLY A 1 100 ? 4.096 -8.160 13.578 1.00 66.38 100 GLY A CA 1
ATOM 838 C C . GLY A 1 100 ? 5.602 -7.956 13.434 1.00 66.38 100 GLY A C 1
ATOM 839 O O . GLY A 1 100 ? 6.367 -8.888 13.692 1.00 66.38 100 GLY A O 1
ATOM 840 N N . GLU A 1 101 ? 6.023 -6.746 13.067 1.00 68.50 101 GLU A N 1
ATOM 841 C CA . GLU A 1 101 ? 7.437 -6.378 12.953 1.00 68.50 101 GLU A CA 1
ATOM 842 C C . GLU A 1 101 ? 8.117 -6.416 14.328 1.00 68.50 101 GLU A C 1
ATOM 844 O O . GLU A 1 101 ? 9.089 -7.150 14.513 1.00 68.50 101 GLU A O 1
ATOM 849 N N . ILE A 1 102 ? 7.518 -5.775 15.335 1.00 70.31 102 ILE A N 1
ATOM 850 C CA . ILE A 1 102 ? 8.029 -5.729 16.715 1.00 70.31 102 ILE A CA 1
ATOM 851 C C . ILE A 1 102 ? 8.158 -7.142 17.310 1.00 70.31 102 ILE A C 1
ATOM 853 O O . ILE A 1 102 ? 9.163 -7.479 17.934 1.00 70.31 102 ILE A O 1
ATOM 857 N N . ILE A 1 103 ? 7.163 -8.010 17.096 1.00 73.12 103 ILE A N 1
ATOM 858 C CA . ILE A 1 103 ? 7.183 -9.405 17.569 1.00 73.12 103 ILE A CA 1
ATOM 859 C C . ILE A 1 103 ? 8.216 -10.251 16.815 1.00 73.12 103 ILE A C 1
ATOM 861 O O . ILE A 1 103 ? 8.731 -11.222 17.375 1.00 73.12 103 ILE A O 1
ATOM 865 N N . SER A 1 104 ? 8.528 -9.910 15.564 1.00 74.38 104 SER A N 1
ATOM 866 C CA . SER A 1 104 ? 9.547 -10.605 14.771 1.00 74.38 104 SER A CA 1
ATOM 867 C C . SER A 1 104 ? 10.981 -10.198 15.126 1.00 74.38 104 SER A C 1
ATOM 869 O O . SER A 1 104 ? 11.886 -11.020 14.991 1.00 74.38 104 SER A O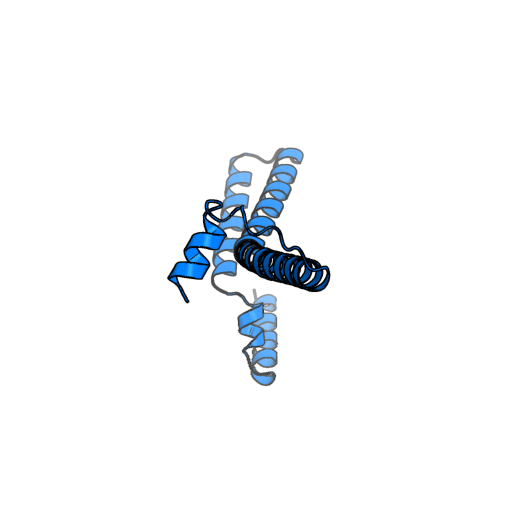 1
ATOM 871 N N . GLU A 1 105 ? 11.178 -8.979 15.634 1.00 78.88 105 GLU A N 1
ATOM 872 C CA . GLU A 1 105 ? 12.463 -8.500 16.160 1.00 78.88 105 GLU A CA 1
ATOM 873 C C . GLU A 1 105 ? 12.788 -9.075 17.549 1.00 78.88 105 GLU A C 1
ATOM 875 O O . GLU A 1 105 ? 13.951 -9.143 17.955 1.00 78.88 105 GLU A O 1
ATOM 880 N N . LEU A 1 106 ? 11.770 -9.523 18.288 1.00 82.50 106 LEU A N 1
ATOM 881 C CA . LEU A 1 106 ? 11.929 -10.120 19.611 1.00 82.50 106 LEU A CA 1
ATOM 882 C C . LEU A 1 106 ? 12.536 -11.531 19.534 1.00 82.50 106 LEU A C 1
ATOM 884 O O . LEU A 1 106 ? 12.196 -12.355 18.682 1.00 82.50 106 LEU A O 1
ATOM 888 N N . SER A 1 107 ? 13.416 -11.851 20.489 1.00 84.19 107 SER A N 1
ATOM 889 C CA . SER A 1 107 ? 13.971 -13.201 20.618 1.00 84.19 107 SER A CA 1
ATOM 890 C C . SER A 1 107 ? 12.865 -14.223 20.912 1.00 84.19 107 SER A C 1
ATOM 892 O O . SER A 1 107 ? 11.838 -13.907 21.516 1.00 84.19 107 SER A O 1
ATOM 894 N N . HIS A 1 108 ? 13.080 -15.485 20.529 1.00 80.06 108 HIS A N 1
ATOM 895 C CA . HIS A 1 108 ? 12.073 -16.540 20.704 1.00 80.06 108 HIS A CA 1
ATOM 896 C C . HIS A 1 108 ? 11.608 -16.693 22.167 1.00 80.06 108 HIS A C 1
ATOM 898 O O . HIS A 1 108 ? 10.448 -17.015 22.414 1.00 80.06 108 HIS A O 1
ATOM 904 N N . GLN A 1 109 ? 12.495 -16.438 23.135 1.00 82.56 109 GLN A N 1
ATOM 905 C CA . GLN A 1 109 ? 12.164 -16.461 24.563 1.00 82.56 109 GLN A CA 1
ATOM 906 C C . GLN A 1 109 ? 11.246 -15.292 24.951 1.00 82.56 109 GLN A C 1
ATOM 908 O O . GLN A 1 109 ? 10.194 -15.519 25.545 1.00 82.56 109 GLN A O 1
ATOM 913 N N . LEU A 1 110 ? 11.580 -14.065 24.534 1.00 84.31 110 LEU A N 1
ATOM 914 C CA . LEU A 1 110 ? 10.772 -12.870 24.812 1.00 84.31 110 LEU A CA 1
ATOM 915 C C . LEU A 1 110 ? 9.393 -12.931 24.144 1.00 84.31 110 LEU A C 1
ATOM 917 O O . LEU A 1 110 ? 8.401 -12.510 24.730 1.00 84.31 110 LEU A O 1
ATOM 921 N N . ARG A 1 111 ? 9.301 -13.504 22.938 1.00 83.62 111 ARG A N 1
ATOM 922 C CA . ARG A 1 111 ? 8.021 -13.696 22.243 1.00 83.62 111 ARG A CA 1
ATOM 923 C C . ARG A 1 111 ? 7.077 -14.627 23.006 1.00 83.62 111 ARG A C 1
ATOM 925 O O . ARG A 1 111 ? 5.877 -14.370 23.052 1.00 83.62 111 ARG A O 1
ATOM 932 N N . GLN A 1 112 ? 7.596 -15.704 23.596 1.00 82.75 112 GLN A N 1
ATOM 933 C CA . GLN A 1 112 ? 6.785 -16.623 24.402 1.00 82.75 112 GLN A CA 1
ATOM 934 C C . GLN A 1 112 ? 6.293 -15.959 25.688 1.00 82.75 112 GLN A C 1
ATOM 936 O O . GLN A 1 112 ? 5.125 -16.111 26.041 1.00 82.75 112 GLN A O 1
ATOM 941 N N . GLU A 1 113 ? 7.159 -15.194 26.350 1.00 85.25 113 GLU A N 1
ATOM 942 C CA . GLU A 1 113 ? 6.811 -14.452 27.562 1.00 85.25 113 GLU A CA 1
ATOM 943 C C . GLU A 1 113 ? 5.746 -13.379 27.282 1.00 85.25 113 GLU A C 1
ATOM 945 O O . GLU A 1 113 ? 4.735 -13.318 27.981 1.00 85.25 113 GLU A O 1
ATOM 950 N N . LEU A 1 114 ? 5.891 -12.630 26.183 1.00 83.12 114 LEU A N 1
ATOM 951 C CA . LEU A 1 114 ? 4.910 -11.641 25.728 1.00 83.12 114 LEU A CA 1
ATOM 952 C C . LEU A 1 114 ? 3.526 -12.264 25.470 1.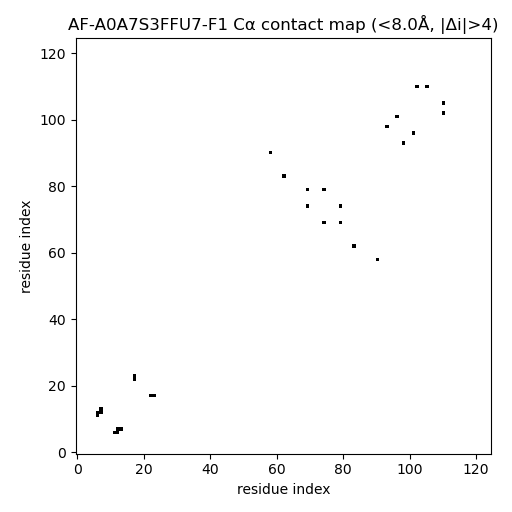00 83.12 114 LEU A C 1
ATOM 954 O O . LEU A 1 114 ? 2.514 -11.727 25.913 1.00 83.12 114 LEU A O 1
ATOM 958 N N . ILE A 1 115 ? 3.463 -13.406 24.774 1.00 80.75 115 ILE A N 1
ATOM 959 C CA . ILE A 1 115 ? 2.193 -14.092 24.469 1.00 80.75 115 ILE A CA 1
ATOM 960 C C . ILE A 1 115 ? 1.505 -14.584 25.750 1.00 80.75 115 ILE A C 1
ATOM 962 O O . ILE A 1 115 ? 0.280 -14.507 25.864 1.00 80.75 115 ILE A O 1
ATOM 966 N N . LEU A 1 116 ? 2.276 -15.088 26.718 1.00 84.56 116 LEU A N 1
ATOM 967 C CA . LEU A 1 116 ? 1.741 -15.523 28.010 1.00 84.56 116 LEU A CA 1
ATOM 968 C C . LEU A 1 116 ? 1.159 -14.346 28.805 1.00 84.56 116 LEU A C 1
ATOM 970 O O . LEU A 1 116 ? 0.085 -14.484 29.396 1.00 84.56 116 LEU A O 1
ATOM 974 N N . GLU A 1 117 ? 1.821 -13.190 28.778 1.00 84.00 117 GLU A N 1
ATOM 975 C CA . GLU A 1 117 ? 1.375 -11.993 29.496 1.00 84.00 117 GLU A CA 1
ATOM 976 C C . GLU A 1 117 ? 0.152 -11.330 28.833 1.00 84.00 117 GLU A C 1
ATOM 978 O O . GLU A 1 117 ? -0.817 -10.961 29.505 1.00 84.00 117 GLU A O 1
ATOM 983 N N . LEU A 1 118 ? 0.120 -11.275 27.498 1.00 79.75 118 LEU A N 1
ATOM 984 C CA . LEU A 1 118 ? -1.044 -10.802 26.740 1.00 79.75 118 LEU A CA 1
ATOM 985 C C . LEU A 1 118 ? -2.277 -11.685 26.979 1.00 79.75 118 LEU A C 1
ATOM 987 O O . LEU A 1 118 ? -3.369 -11.174 27.226 1.00 79.75 118 LEU A O 1
ATOM 991 N N . ASN A 1 119 ? -2.110 -13.010 26.993 1.00 78.25 119 ASN A N 1
ATOM 992 C CA . ASN A 1 119 ? -3.213 -13.923 27.294 1.00 78.25 119 ASN A CA 1
ATOM 993 C C . ASN A 1 119 ? -3.720 -13.780 28.736 1.00 78.25 119 ASN A C 1
ATOM 995 O O . ASN A 1 119 ? -4.924 -13.864 28.969 1.00 78.25 119 ASN A O 1
ATOM 999 N N . LYS A 1 120 ? -2.835 -13.529 29.709 1.00 79.00 120 LYS A N 1
ATOM 1000 C CA . LYS A 1 120 ? -3.245 -13.256 31.096 1.00 79.00 120 LYS A CA 1
ATOM 1001 C C . LYS A 1 120 ? -4.082 -11.987 31.215 1.00 79.00 120 LYS A C 1
ATOM 1003 O O . LYS A 1 120 ? -5.096 -12.004 31.906 1.00 79.00 120 LYS A O 1
ATOM 1008 N N . SER A 1 121 ? -3.667 -10.908 30.555 1.00 70.62 121 SER A N 1
ATOM 1009 C CA . SER A 1 121 ? -4.363 -9.618 30.644 1.00 70.62 121 SER A CA 1
ATOM 1010 C C . SER A 1 121 ? -5.738 -9.625 29.967 1.00 70.62 121 SER A C 1
ATOM 1012 O O . SER A 1 121 ? -6.660 -9.009 30.492 1.00 70.62 121 SER A O 1
ATOM 1014 N N . MET A 1 122 ? -5.925 -10.383 28.878 1.00 63.12 122 MET A N 1
ATOM 1015 C CA . MET A 1 122 ? -7.244 -10.542 28.243 1.00 63.12 122 MET A CA 1
ATOM 1016 C C . MET A 1 122 ? -8.231 -11.399 29.045 1.00 63.12 122 MET A C 1
ATOM 1018 O O . MET A 1 122 ? -9.432 -11.193 28.928 1.00 63.12 122 MET A O 1
ATOM 1022 N N . VAL A 1 123 ? -7.758 -12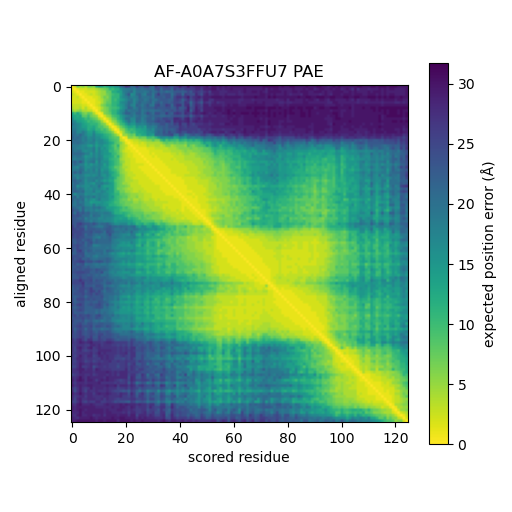.360 29.844 1.00 64.94 123 VAL A N 1
ATOM 1023 C CA . VAL A 1 123 ? -8.633 -13.222 30.667 1.00 64.94 123 VAL A CA 1
ATOM 1024 C C . VAL A 1 123 ? -9.020 -12.553 31.995 1.00 64.94 123 VAL A C 1
ATOM 1026 O O . VAL A 1 123 ? -10.003 -12.946 32.619 1.00 64.94 123 VAL A O 1
ATOM 1029 N N . MET A 1 124 ? -8.257 -11.549 32.439 1.00 53.38 124 MET A N 1
ATOM 1030 C CA . MET A 1 124 ? -8.509 -10.799 33.678 1.00 53.38 124 MET A CA 1
ATOM 1031 C C . MET A 1 124 ? -9.255 -9.464 33.483 1.00 53.38 124 MET A C 1
ATOM 1033 O O . MET A 1 124 ? -9.516 -8.789 34.479 1.00 53.38 124 MET A O 1
ATOM 1037 N N . SER A 1 125 ? -9.604 -9.090 32.246 1.00 42.06 125 SER A N 1
ATOM 1038 C CA . SER A 1 125 ? -10.447 -7.925 31.917 1.00 42.06 125 SER A CA 1
ATOM 1039 C C . SER A 1 125 ? -11.865 -8.337 31.543 1.00 42.06 125 SER A C 1
ATOM 1041 O O . SER A 1 125 ? -12.736 -7.444 31.659 1.00 42.06 125 SER A O 1
#

Solvent-accessible surface area (backbone atoms only — not comparable to full-atom values): 7205 Å² total; per-residue (Å²): 112,69,71,59,54,55,42,58,72,65,62,80,47,72,80,72,67,75,86,45,74,68,54,49,55,51,52,51,51,52,50,52,51,51,52,49,56,52,50,51,53,51,52,51,54,52,48,52,54,48,61,74,39,45,66,59,51,52,50,50,54,51,51,49,54,50,50,51,51,42,56,76,68,64,56,56,69,72,58,53,50,52,52,52,53,51,53,51,52,49,50,55,55,47,69,77,45,56,58,69,59,58,52,65,74,41,52,78,68,56,44,53,52,49,54,54,51,54,54,50,55,66,75,76,108